Protein AF-A0A941WGQ6-F1 (afdb_monomer)

pLDDT: mean 79.79, std 14.26, range [34.03, 95.19]

Mean predicted aligned error: 7.53 Å

Sequence (146 aa):
MDLTNVPSGTPASVVQTLENHLSVADSILARDKRLLPMLMTQGSRKKDNNLFQLRPQRGNDDEHKLLKAATSVLRDIDYEIALLSYSTQIMQNGSAPSDALKTYIFDKNGQTFVFYTLYEIKGFLKKKVTFQKSMFAERFKTFDPQ

Radius of gyration: 15.27 Å; Cα contacts (8 Å, |Δi|>4): 246; chains: 1; bounding box: 44×33×42 Å

Structure (mmCIF, N/CA/C/O backbone):
data_AF-A0A941WGQ6-F1
#
_entry.id   AF-A0A941WGQ6-F1
#
loop_
_atom_site.group_PDB
_atom_site.id
_atom_site.type_symbol
_atom_site.label_atom_id
_atom_site.label_alt_id
_atom_site.label_comp_id
_atom_site.label_asym_id
_atom_site.label_entity_id
_atom_site.label_seq_id
_atom_site.pdbx_PDB_ins_code
_atom_site.Cartn_x
_atom_site.Cartn_y
_atom_site.Cartn_z
_atom_site.occupancy
_atom_site.B_iso_or_equiv
_atom_site.auth_seq_id
_atom_site.auth_comp_id
_atom_site.auth_asym_id
_atom_site.auth_atom_id
_atom_site.pdbx_PDB_model_num
ATOM 1 N N . MET A 1 1 ? 13.596 1.458 6.410 1.00 61.41 1 MET A N 1
ATOM 2 C CA . MET A 1 1 ? 14.078 2.115 5.174 1.00 61.41 1 MET A CA 1
ATOM 3 C C . MET A 1 1 ? 13.634 3.549 5.298 1.00 61.41 1 MET A C 1
ATOM 5 O O . MET A 1 1 ? 12.439 3.721 5.440 1.00 61.41 1 MET A O 1
ATOM 9 N N . ASP A 1 2 ? 14.532 4.530 5.236 1.00 63.62 2 ASP A N 1
ATOM 10 C CA . ASP A 1 2 ? 14.111 5.932 5.362 1.00 63.62 2 ASP A CA 1
ATOM 11 C C . ASP A 1 2 ? 13.427 6.391 4.069 1.00 63.62 2 ASP A C 1
ATOM 13 O O . ASP A 1 2 ? 14.061 6.456 3.006 1.00 63.62 2 ASP A O 1
ATOM 17 N N . LEU A 1 3 ? 12.122 6.652 4.157 1.00 66.50 3 LEU A N 1
ATOM 18 C CA . LEU A 1 3 ? 11.299 7.109 3.041 1.00 66.50 3 LEU A CA 1
ATOM 19 C C . LEU A 1 3 ? 11.521 8.603 2.784 1.00 66.50 3 LEU A C 1
ATOM 21 O O . LEU A 1 3 ? 11.532 9.420 3.701 1.00 66.50 3 LEU A O 1
ATOM 25 N N . THR A 1 4 ? 11.675 8.973 1.514 1.00 64.75 4 THR A N 1
ATOM 26 C CA . THR A 1 4 ? 11.841 10.370 1.081 1.00 64.75 4 THR A CA 1
ATOM 27 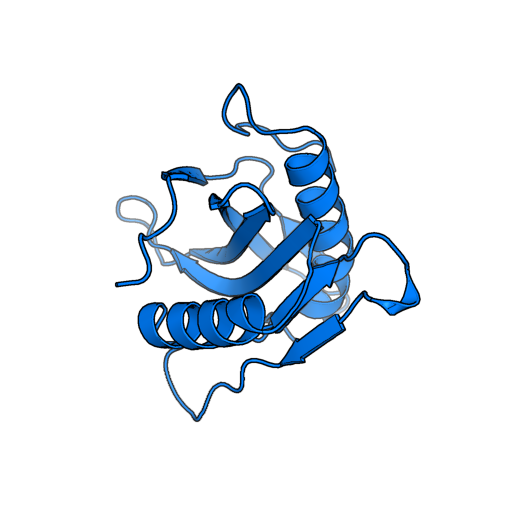C C . THR A 1 4 ? 10.596 10.822 0.317 1.00 64.75 4 THR A C 1
ATOM 29 O O . THR A 1 4 ? 9.979 10.013 -0.373 1.00 64.75 4 THR A O 1
ATOM 32 N N . ASN A 1 5 ? 10.226 12.104 0.409 1.00 66.94 5 ASN A N 1
ATOM 33 C CA . ASN A 1 5 ? 9.030 12.679 -0.237 1.00 66.94 5 ASN A CA 1
ATOM 34 C C . ASN A 1 5 ? 7.682 12.175 0.314 1.00 66.94 5 ASN A C 1
ATOM 36 O O . ASN A 1 5 ? 6.664 12.217 -0.374 1.00 66.94 5 ASN A O 1
ATOM 40 N N . VAL A 1 6 ? 7.647 11.746 1.579 1.00 73.06 6 VAL A N 1
ATOM 41 C CA . VAL A 1 6 ? 6.380 11.600 2.307 1.00 73.06 6 VAL A CA 1
ATOM 42 C C . VAL A 1 6 ? 5.767 12.999 2.500 1.00 73.06 6 VAL A C 1
ATOM 44 O O . VAL A 1 6 ? 6.480 13.893 2.964 1.00 73.06 6 VAL A O 1
ATOM 47 N N . PRO A 1 7 ? 4.478 13.226 2.182 1.00 70.31 7 PRO A N 1
ATOM 48 C CA . PRO A 1 7 ? 3.847 14.529 2.348 1.00 70.31 7 PRO A CA 1
ATOM 49 C C . PRO A 1 7 ? 3.943 15.023 3.788 1.00 70.31 7 PRO A C 1
ATOM 51 O O . PRO A 1 7 ? 3.735 14.257 4.738 1.00 70.31 7 PRO A O 1
ATOM 54 N N . SER A 1 8 ? 4.206 16.319 3.953 1.00 70.94 8 SER A N 1
ATOM 55 C CA . SER A 1 8 ? 4.207 16.954 5.267 1.00 70.94 8 SER A CA 1
ATOM 56 C C . SER A 1 8 ? 2.847 16.776 5.955 1.00 70.94 8 SER A C 1
ATOM 58 O O . SER A 1 8 ? 1.785 16.833 5.332 1.00 70.94 8 SER A O 1
ATOM 60 N N . GLY A 1 9 ? 2.874 16.498 7.261 1.00 77.25 9 GLY A N 1
ATOM 61 C CA . GLY A 1 9 ? 1.662 16.230 8.041 1.00 77.25 9 GLY A CA 1
ATOM 62 C C . GLY A 1 9 ? 1.075 14.823 7.873 1.00 77.25 9 GLY A C 1
ATOM 63 O O . GLY A 1 9 ? -0.023 14.574 8.371 1.00 77.25 9 GLY A O 1
ATOM 64 N N . THR A 1 10 ? 1.777 13.901 7.204 1.00 81.94 10 THR A N 1
ATOM 65 C CA . THR A 1 10 ? 1.454 12.467 7.274 1.00 81.94 10 THR A CA 1
ATOM 66 C C . THR A 1 10 ? 1.720 11.960 8.700 1.00 81.94 10 THR A C 1
ATOM 68 O O . THR A 1 10 ? 2.821 12.179 9.212 1.00 81.94 10 THR A O 1
ATOM 71 N N . PRO A 1 11 ? 0.758 11.295 9.367 1.00 86.56 11 PRO A N 1
ATOM 72 C CA . PRO A 1 11 ? 0.963 10.780 10.719 1.00 86.56 11 PRO A CA 1
ATOM 73 C C . PRO A 1 11 ? 2.126 9.783 10.794 1.00 86.56 11 PRO A C 1
ATOM 75 O O . PRO A 1 11 ? 2.274 8.929 9.921 1.00 86.56 11 PRO A O 1
ATOM 78 N N . ALA A 1 12 ? 2.912 9.827 11.874 1.00 87.00 12 ALA A N 1
ATOM 79 C CA . ALA A 1 12 ? 4.040 8.909 12.071 1.00 87.00 12 ALA A CA 1
ATOM 80 C C . ALA A 1 12 ? 3.617 7.427 12.040 1.00 87.00 12 ALA A C 1
ATOM 82 O O . ALA A 1 12 ? 4.351 6.585 11.532 1.00 87.00 12 ALA A O 1
ATOM 83 N N . SER A 1 13 ? 2.406 7.110 12.512 1.00 86.88 13 SER A N 1
ATOM 84 C CA . SER A 1 13 ? 1.831 5.760 12.446 1.00 86.88 13 SER A CA 1
ATOM 85 C C . SER A 1 13 ? 1.621 5.264 11.012 1.00 86.88 13 SER A C 1
ATOM 87 O O . SER A 1 13 ? 1.854 4.088 10.732 1.00 86.88 13 SER A O 1
ATOM 89 N N . VAL A 1 14 ? 1.233 6.148 10.088 1.00 88.44 14 VAL A N 1
ATOM 90 C CA . VAL A 1 14 ? 1.071 5.832 8.660 1.00 88.44 14 VAL A CA 1
ATOM 91 C C . VAL A 1 14 ? 2.433 5.545 8.035 1.00 88.44 14 VAL A C 1
ATOM 93 O O . VAL A 1 14 ? 2.592 4.530 7.359 1.00 88.44 14 VAL A O 1
ATOM 96 N N . VAL A 1 15 ? 3.431 6.388 8.320 1.00 88.00 15 VAL A N 1
ATOM 97 C CA . VAL A 1 15 ? 4.808 6.200 7.831 1.00 88.00 15 VAL A CA 1
ATOM 98 C C . VAL A 1 15 ? 5.390 4.884 8.342 1.00 88.00 15 VAL A C 1
ATOM 100 O O . VAL A 1 15 ? 5.856 4.070 7.551 1.00 88.00 15 VAL A O 1
ATOM 103 N N . GLN A 1 16 ? 5.273 4.618 9.644 1.00 88.69 16 GLN A N 1
ATOM 104 C CA . GLN A 1 16 ? 5.763 3.381 10.250 1.00 88.69 16 GLN A CA 1
ATOM 105 C C . GLN A 1 16 ? 5.082 2.136 9.667 1.00 88.69 16 GLN A C 1
ATOM 107 O O . GLN A 1 16 ? 5.732 1.114 9.442 1.00 88.69 16 GLN A O 1
ATOM 112 N N . THR A 1 17 ? 3.773 2.211 9.414 1.00 90.19 17 THR A N 1
ATOM 113 C CA . THR A 1 17 ? 3.013 1.111 8.806 1.00 90.19 17 THR A CA 1
ATOM 114 C C . THR A 1 17 ? 3.497 0.830 7.388 1.00 90.19 17 THR A C 1
ATOM 116 O O . THR A 1 17 ? 3.694 -0.330 7.026 1.00 90.19 17 THR A O 1
ATOM 119 N N . LEU A 1 18 ? 3.755 1.879 6.607 1.00 89.56 18 LEU A N 1
ATOM 120 C CA . LEU A 1 18 ? 4.290 1.762 5.257 1.00 89.56 18 LEU A CA 1
ATOM 121 C C . LEU A 1 18 ? 5.704 1.170 5.240 1.00 89.56 18 LEU A C 1
ATOM 123 O O . LEU A 1 18 ? 5.971 0.255 4.467 1.00 89.56 18 LEU A O 1
ATOM 127 N N . GLU A 1 19 ? 6.601 1.628 6.112 1.00 89.00 19 GLU A N 1
ATOM 128 C CA . GLU A 1 19 ? 7.961 1.082 6.210 1.00 89.00 19 GLU A CA 1
ATOM 129 C C . GLU A 1 19 ? 7.967 -0.403 6.588 1.00 89.00 19 GLU A C 1
ATOM 131 O O . GLU A 1 19 ? 8.687 -1.202 5.981 1.00 89.00 19 GLU A O 1
ATOM 136 N N . ASN A 1 20 ? 7.132 -0.782 7.560 1.00 89.50 20 ASN A N 1
ATOM 137 C CA . ASN A 1 20 ? 6.967 -2.175 7.966 1.00 89.50 20 ASN A CA 1
ATOM 138 C C . ASN A 1 20 ? 6.430 -3.023 6.811 1.00 89.50 20 ASN A C 1
ATOM 140 O O . ASN A 1 20 ? 6.944 -4.112 6.552 1.00 89.50 20 ASN A O 1
ATOM 144 N N . HIS A 1 21 ? 5.432 -2.509 6.088 1.00 91.06 21 HIS A N 1
ATOM 145 C CA . HIS A 1 21 ? 4.873 -3.170 4.914 1.00 91.06 21 HIS A CA 1
ATOM 146 C C . HIS A 1 21 ? 5.924 -3.395 3.826 1.00 91.06 21 HIS A C 1
ATOM 148 O O . HIS A 1 21 ? 6.074 -4.518 3.354 1.00 91.06 21 HIS A O 1
ATOM 154 N N . LEU A 1 22 ? 6.705 -2.373 3.469 1.00 90.12 22 LEU A N 1
ATOM 155 C CA . LEU A 1 22 ? 7.738 -2.488 2.435 1.00 90.12 22 LEU A CA 1
ATOM 156 C C . LEU A 1 22 ? 8.826 -3.506 2.804 1.00 90.12 22 LEU A C 1
ATOM 158 O O . LEU A 1 22 ? 9.269 -4.264 1.943 1.00 90.12 22 LEU A O 1
ATOM 162 N N . SER A 1 23 ? 9.204 -3.580 4.084 1.00 87.31 23 SER A N 1
ATOM 163 C CA . SER A 1 23 ? 10.138 -4.596 4.591 1.00 87.31 23 SER A CA 1
ATOM 164 C C . SER A 1 23 ? 9.610 -6.024 4.387 1.00 87.31 23 SER A C 1
ATOM 166 O O . SER A 1 23 ? 10.345 -6.916 3.966 1.00 87.31 23 SER A O 1
ATOM 168 N N . VAL A 1 24 ? 8.314 -6.247 4.624 1.00 87.19 24 VAL A N 1
ATOM 169 C CA . VAL A 1 24 ? 7.679 -7.558 4.411 1.00 87.19 24 VAL A CA 1
ATOM 170 C C . VAL A 1 24 ? 7.489 -7.846 2.919 1.00 87.19 24 VAL A C 1
ATOM 172 O O . VAL A 1 24 ? 7.770 -8.958 2.460 1.00 87.19 24 VAL A O 1
ATOM 175 N N . ALA A 1 25 ? 7.049 -6.849 2.150 1.00 89.12 25 ALA A N 1
ATOM 176 C CA . ALA A 1 25 ? 6.785 -6.964 0.722 1.00 89.12 25 ALA A CA 1
ATOM 177 C C . ALA A 1 25 ? 8.045 -7.306 -0.085 1.00 89.12 25 ALA A C 1
ATOM 179 O O . ALA A 1 25 ? 7.933 -8.027 -1.074 1.00 89.12 25 ALA A O 1
ATOM 180 N N . ASP A 1 26 ? 9.231 -6.871 0.358 1.00 86.94 26 ASP A N 1
ATOM 181 C CA . ASP A 1 26 ? 10.529 -7.244 -0.225 1.00 86.94 26 ASP A CA 1
ATOM 182 C C . ASP A 1 26 ? 10.652 -8.764 -0.422 1.00 86.94 26 ASP A C 1
ATOM 184 O O . ASP A 1 26 ? 10.891 -9.252 -1.529 1.00 86.94 26 ASP A O 1
ATOM 188 N N . SER A 1 27 ? 10.371 -9.528 0.638 1.00 84.94 27 SER A N 1
ATOM 189 C CA . SER A 1 27 ? 10.476 -10.990 0.622 1.00 84.94 27 SER A CA 1
ATOM 190 C C . SER A 1 27 ? 9.470 -11.655 -0.327 1.00 84.94 27 SER A C 1
ATOM 192 O O . SER A 1 27 ? 9.805 -12.626 -1.014 1.00 84.94 27 SER A O 1
ATOM 194 N N . ILE A 1 28 ? 8.249 -11.112 -0.409 1.00 86.69 28 ILE A N 1
ATOM 195 C CA . ILE A 1 28 ? 7.186 -11.615 -1.287 1.00 86.69 28 ILE A CA 1
ATOM 196 C C . ILE A 1 28 ? 7.544 -11.321 -2.742 1.00 86.69 28 ILE A C 1
ATOM 198 O O . ILE A 1 28 ? 7.510 -12.219 -3.579 1.00 86.69 28 ILE A O 1
ATOM 202 N N . LEU A 1 29 ? 7.954 -10.090 -3.046 1.00 88.19 29 LEU A N 1
ATOM 203 C CA . LEU A 1 29 ? 8.349 -9.680 -4.391 1.00 88.19 29 LEU A CA 1
ATOM 204 C C . LEU A 1 29 ? 9.576 -10.454 -4.884 1.00 88.19 29 LEU A C 1
ATOM 206 O O . LEU A 1 29 ? 9.602 -10.879 -6.039 1.00 88.19 29 LEU A O 1
ATOM 210 N N . ALA A 1 30 ? 10.560 -10.722 -4.024 1.00 85.69 30 ALA A N 1
ATOM 211 C CA . ALA A 1 30 ? 11.732 -11.512 -4.395 1.00 85.69 30 ALA A CA 1
ATOM 212 C C . ALA A 1 30 ? 11.360 -12.943 -4.833 1.00 85.69 30 ALA A C 1
ATOM 214 O O . ALA A 1 30 ? 11.944 -13.479 -5.783 1.00 85.69 30 ALA A O 1
ATOM 215 N N . ARG A 1 31 ? 10.370 -13.553 -4.169 1.00 85.69 31 ARG A N 1
ATOM 216 C CA . ARG A 1 31 ? 9.913 -14.923 -4.440 1.00 85.69 31 ARG A CA 1
ATOM 217 C C . ARG A 1 31 ? 8.899 -14.983 -5.584 1.00 85.69 31 ARG A C 1
ATOM 219 O O . ARG A 1 31 ? 9.138 -15.657 -6.588 1.00 85.69 31 ARG A O 1
ATOM 226 N N . ASP A 1 32 ? 7.807 -14.242 -5.446 1.00 84.75 32 ASP A N 1
ATOM 227 C CA . ASP A 1 32 ? 6.583 -14.372 -6.242 1.00 84.75 32 ASP A CA 1
ATOM 228 C C . ASP A 1 32 ? 6.511 -13.350 -7.390 1.00 84.75 32 ASP A C 1
ATOM 230 O O . ASP A 1 32 ? 5.619 -13.422 -8.235 1.00 84.75 32 ASP A O 1
ATOM 234 N N . LYS A 1 33 ? 7.470 -12.412 -7.456 1.00 85.19 33 LYS A N 1
ATOM 235 C CA . LYS A 1 33 ? 7.590 -11.319 -8.445 1.00 85.19 33 LYS A CA 1
ATOM 236 C C . LYS A 1 33 ? 6.453 -10.293 -8.446 1.00 85.19 33 LYS A C 1
ATOM 238 O O . LYS A 1 33 ? 6.541 -9.301 -9.161 1.00 85.19 33 LYS A O 1
ATOM 243 N N . ARG A 1 34 ? 5.399 -10.519 -7.663 1.00 87.06 34 ARG A N 1
ATOM 244 C CA . ARG A 1 34 ? 4.258 -9.619 -7.503 1.00 87.06 34 ARG A CA 1
ATOM 245 C C . ARG A 1 34 ? 3.637 -9.772 -6.123 1.00 87.06 34 ARG A C 1
ATOM 247 O O . ARG A 1 34 ? 3.657 -10.861 -5.553 1.00 87.06 34 ARG A O 1
ATOM 254 N N . LEU A 1 35 ? 3.026 -8.702 -5.636 1.00 88.69 35 LEU A N 1
ATOM 255 C CA . LEU A 1 35 ? 2.154 -8.714 -4.475 1.00 88.69 35 LEU A CA 1
ATOM 256 C C . LEU A 1 35 ? 0.703 -8.804 -4.954 1.00 88.69 35 LEU A C 1
ATOM 258 O O . LEU A 1 35 ? 0.229 -7.929 -5.679 1.00 88.69 35 LEU A 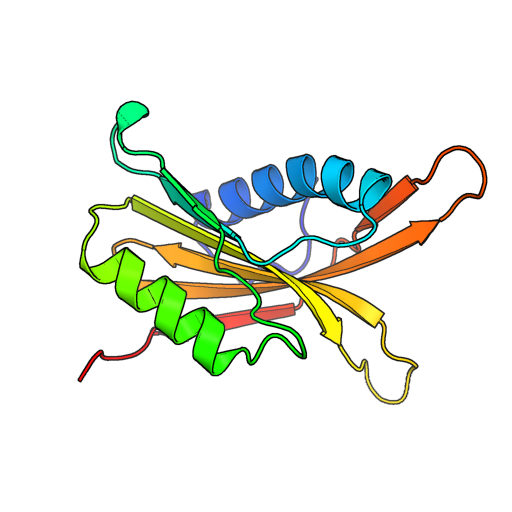O 1
ATOM 262 N N . LEU A 1 36 ? 0.009 -9.875 -4.569 1.00 89.06 36 LEU A N 1
ATOM 263 C CA . LEU A 1 36 ? -1.429 -9.994 -4.809 1.00 89.06 36 LEU A CA 1
ATOM 264 C C . LEU A 1 36 ? -2.201 -9.009 -3.920 1.00 89.06 36 LEU A C 1
ATOM 266 O O . LEU A 1 36 ? -1.729 -8.724 -2.819 1.00 89.06 36 LEU A O 1
ATOM 270 N N . PRO A 1 37 ? -3.396 -8.553 -4.334 1.00 90.25 37 PRO A N 1
ATOM 271 C CA . PRO A 1 37 ? -4.222 -7.689 -3.502 1.00 90.25 37 PRO A CA 1
ATOM 272 C C . PRO A 1 37 ? -4.552 -8.319 -2.148 1.00 90.25 37 PRO A C 1
ATOM 274 O O . PRO A 1 37 ? -5.220 -9.354 -2.048 1.00 90.25 37 PRO A O 1
ATOM 277 N N . MET A 1 38 ? -4.081 -7.668 -1.089 1.00 89.50 38 MET A N 1
ATOM 278 C CA . MET A 1 38 ? -4.373 -8.036 0.291 1.00 89.50 38 MET A CA 1
ATOM 279 C C . MET A 1 38 ? -4.757 -6.800 1.091 1.00 89.50 38 MET A C 1
ATOM 281 O O . MET A 1 38 ? -4.134 -5.748 0.944 1.00 89.50 38 MET A O 1
ATOM 285 N N . LEU A 1 39 ? -5.751 -6.959 1.962 1.00 93.12 39 LEU A N 1
ATOM 286 C CA . LEU A 1 39 ? -6.133 -5.984 2.973 1.00 93.12 39 LEU A CA 1
ATOM 287 C C . LEU A 1 39 ? -5.710 -6.506 4.345 1.00 93.12 39 LEU A C 1
ATOM 289 O O . LEU A 1 39 ? -6.189 -7.541 4.797 1.00 93.12 39 LEU A O 1
ATOM 293 N N . MET A 1 40 ? -4.832 -5.779 5.016 1.00 94.12 40 MET A N 1
ATOM 294 C CA . MET A 1 40 ? -4.493 -5.986 6.417 1.00 94.12 40 MET A CA 1
ATOM 295 C C . MET A 1 40 ? -5.264 -4.983 7.275 1.00 94.12 40 MET A C 1
ATOM 297 O O . MET A 1 40 ? -5.365 -3.816 6.904 1.00 94.12 40 MET A O 1
ATOM 301 N N . THR A 1 41 ? -5.744 -5.398 8.443 1.00 93.38 41 THR A N 1
ATOM 302 C CA . THR A 1 41 ? -6.249 -4.484 9.476 1.00 93.38 41 THR A CA 1
ATOM 303 C C . THR A 1 41 ? -5.461 -4.658 10.768 1.00 93.38 41 THR A C 1
ATOM 305 O O . THR A 1 41 ? -4.986 -5.753 11.082 1.00 93.38 41 THR A O 1
ATOM 308 N N . GLN A 1 42 ? -5.294 -3.566 11.509 1.00 90.88 42 GLN A N 1
ATOM 309 C CA . GLN A 1 42 ? -4.726 -3.558 12.851 1.00 90.88 42 GLN A CA 1
ATOM 310 C C . GLN A 1 42 ? -5.734 -2.920 13.801 1.00 90.88 42 GLN A C 1
ATOM 312 O O . GLN A 1 42 ? -6.082 -1.748 13.647 1.00 90.88 42 GLN A O 1
ATOM 317 N N . GLY A 1 43 ? -6.214 -3.703 14.763 1.00 84.88 43 GLY A N 1
ATOM 318 C CA . GLY A 1 43 ? -7.101 -3.221 15.817 1.00 84.88 43 GLY A CA 1
ATOM 319 C C . GLY A 1 43 ? -6.331 -2.797 17.068 1.00 84.88 43 GLY A C 1
ATOM 320 O O . GLY A 1 43 ? -5.105 -2.898 17.142 1.00 84.88 43 GLY A O 1
ATOM 321 N N . SER A 1 44 ? -7.062 -2.353 18.091 1.00 81.69 44 SER A N 1
ATOM 322 C CA . SER A 1 44 ? -6.474 -1.934 19.373 1.00 81.69 44 SER A CA 1
ATOM 323 C C . SER A 1 44 ? -5.776 -3.077 20.128 1.00 81.69 44 SER A C 1
ATOM 325 O O . SER A 1 44 ? -4.889 -2.832 20.949 1.00 81.69 44 SER A O 1
ATOM 327 N N . ARG A 1 45 ? -6.138 -4.338 19.853 1.00 81.44 45 ARG A N 1
ATOM 328 C CA . ARG A 1 45 ? -5.479 -5.529 20.404 1.00 81.44 45 ARG A CA 1
ATOM 329 C C . ARG A 1 45 ? -4.944 -6.397 19.274 1.00 81.44 45 ARG A C 1
ATOM 331 O O . ARG A 1 45 ? -5.567 -6.550 18.234 1.00 81.44 45 ARG A O 1
ATOM 338 N N . LYS A 1 46 ? -3.831 -7.092 19.530 1.00 78.12 46 LYS A N 1
ATOM 339 C CA . LYS A 1 46 ? -3.188 -7.985 18.545 1.00 78.12 46 LYS A CA 1
ATOM 340 C C . LYS A 1 46 ? -4.130 -9.049 17.959 1.00 78.12 46 LYS A C 1
ATOM 342 O O . LYS A 1 46 ? -3.966 -9.429 16.807 1.00 78.12 46 LYS A O 1
ATOM 347 N N . LYS A 1 47 ? -5.092 -9.539 18.749 1.00 80.44 47 LYS A N 1
ATOM 348 C CA . LYS A 1 47 ? -6.092 -10.529 18.310 1.00 80.44 47 LYS A CA 1
ATOM 349 C C . LYS A 1 47 ? -7.097 -9.982 17.286 1.00 80.44 47 LYS A C 1
ATOM 351 O O . LYS A 1 47 ? -7.768 -10.774 16.641 1.00 80.44 47 LYS A O 1
ATOM 356 N N . ASP A 1 48 ? -7.181 -8.662 17.153 1.00 81.69 48 ASP A N 1
ATOM 357 C CA . ASP A 1 48 ? -8.092 -7.967 16.244 1.00 81.69 48 ASP A CA 1
ATOM 358 C C . ASP A 1 48 ? -7.397 -7.647 14.901 1.00 81.69 48 ASP A C 1
ATOM 360 O O . ASP A 1 48 ? -7.990 -7.053 14.003 1.00 81.69 48 ASP A O 1
ATOM 364 N N . ASN A 1 49 ? -6.129 -8.052 14.741 1.00 87.38 49 ASN A N 1
ATOM 365 C CA . ASN A 1 49 ? -5.409 -7.931 13.480 1.00 87.38 49 ASN A CA 1
ATOM 366 C C . ASN A 1 49 ? -5.886 -9.005 12.505 1.00 87.38 49 ASN A C 1
ATOM 368 O O . ASN A 1 49 ? -5.832 -10.195 12.816 1.00 87.38 49 ASN A O 1
ATOM 372 N N . ASN A 1 50 ? -6.275 -8.592 11.303 1.00 90.06 50 ASN A N 1
ATOM 373 C CA . ASN A 1 50 ? -6.768 -9.502 10.278 1.00 90.06 50 ASN A CA 1
ATOM 374 C C . ASN A 1 50 ? -6.002 -9.332 8.965 1.00 90.06 50 ASN A C 1
ATOM 376 O O . ASN A 1 50 ? -5.435 -8.275 8.681 1.00 90.06 50 ASN A O 1
ATOM 380 N N . LEU A 1 51 ? -6.004 -10.389 8.153 1.00 89.38 51 LEU A N 1
ATOM 381 C CA . LEU A 1 51 ? -5.487 -10.375 6.790 1.00 89.38 51 LEU A CA 1
ATOM 382 C C . LEU A 1 51 ? -6.532 -10.982 5.854 1.00 89.38 51 LEU A C 1
ATOM 384 O O . LEU A 1 51 ? -6.868 -12.160 5.958 1.00 89.38 51 LEU A O 1
ATOM 388 N N . PHE A 1 52 ? -7.020 -10.174 4.924 1.00 88.81 52 PHE A N 1
ATOM 389 C CA . PHE A 1 52 ? -8.012 -10.544 3.930 1.00 88.81 52 PHE A CA 1
ATOM 390 C C . PHE A 1 52 ? -7.356 -10.602 2.560 1.00 88.81 52 PHE A C 1
ATOM 392 O O . PHE A 1 52 ? -6.814 -9.613 2.063 1.00 88.81 52 PHE A O 1
ATOM 399 N N . GL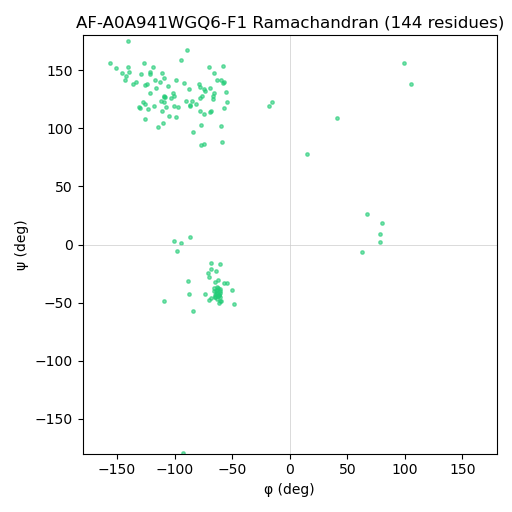N A 1 53 ? -7.439 -11.758 1.913 1.00 85.12 53 GLN A N 1
ATOM 400 C CA . GLN A 1 53 ? -7.098 -11.853 0.503 1.00 85.12 53 GLN A CA 1
ATOM 401 C C . GLN A 1 53 ? -8.261 -11.294 -0.319 1.00 85.12 53 GLN A C 1
ATOM 403 O O . GLN A 1 53 ? -9.349 -11.874 -0.346 1.00 85.12 53 GLN A O 1
ATOM 408 N N . LEU A 1 54 ? -8.029 -10.186 -1.020 1.00 83.81 54 LEU A N 1
ATOM 409 C CA . LEU A 1 54 ? -9.008 -9.636 -1.948 1.00 83.81 54 LEU A CA 1
ATOM 410 C C . LEU A 1 54 ? -8.826 -10.390 -3.264 1.00 83.81 54 LEU A C 1
ATOM 412 O O . LEU A 1 54 ? -7.885 -10.142 -4.009 1.00 83.81 54 LEU A O 1
ATOM 416 N N . ARG A 1 55 ? -9.645 -11.425 -3.490 1.00 69.56 55 ARG A N 1
ATOM 417 C CA . ARG A 1 55 ? -9.477 -12.335 -4.635 1.00 69.56 55 ARG A CA 1
ATOM 418 C C . ARG A 1 55 ? -9.429 -11.553 -5.960 1.00 69.56 55 ARG A C 1
ATOM 420 O O . ARG A 1 55 ? -10.443 -10.952 -6.313 1.00 69.56 55 ARG A O 1
ATOM 427 N N . PRO A 1 56 ? -8.362 -11.684 -6.767 1.00 54.97 56 PRO A N 1
ATOM 428 C CA . PRO A 1 56 ? -8.435 -11.331 -8.174 1.00 54.97 56 PRO A CA 1
ATOM 429 C C . PRO A 1 56 ? -9.165 -12.459 -8.914 1.00 54.97 56 PRO A C 1
ATOM 431 O O . PRO A 1 56 ? -8.612 -13.537 -9.159 1.00 54.97 56 PRO A O 1
ATOM 434 N N . GLN A 1 57 ? -10.437 -12.254 -9.260 1.00 43.62 57 GLN A N 1
ATOM 435 C CA . GLN A 1 57 ? -11.111 -13.123 -10.225 1.00 43.62 57 GLN A CA 1
ATOM 436 C C . GLN A 1 57 ? -10.583 -12.778 -11.620 1.00 43.62 57 GLN A C 1
ATOM 438 O O . GLN A 1 57 ? -11.174 -11.951 -12.290 1.00 43.62 57 GLN A O 1
ATOM 443 N N . ARG A 1 58 ? -9.463 -13.393 -12.027 1.00 38.97 58 ARG A N 1
ATOM 444 C CA . ARG A 1 58 ? -8.915 -13.402 -13.402 1.00 38.97 58 ARG A CA 1
ATOM 445 C C . ARG A 1 58 ? -8.989 -12.063 -14.170 1.00 38.97 58 ARG A C 1
ATOM 447 O O . ARG A 1 58 ? -10.011 -11.722 -14.749 1.00 38.97 58 ARG A O 1
ATOM 454 N N . GLY A 1 59 ? -7.833 -11.432 -14.360 1.00 44.91 59 GLY A N 1
ATOM 455 C CA . GLY A 1 59 ? -7.696 -10.254 -15.226 1.00 44.91 59 GLY A CA 1
ATOM 456 C C . GLY A 1 59 ? -7.689 -8.962 -14.422 1.00 44.91 59 GLY A C 1
ATOM 457 O O . GLY A 1 59 ? -8.136 -8.973 -13.282 1.00 44.91 59 GLY A O 1
ATOM 458 N N . ASN A 1 60 ? -7.086 -7.922 -15.016 1.00 51.47 60 ASN A N 1
ATOM 459 C CA . ASN A 1 60 ? -6.754 -6.622 -14.425 1.00 51.47 60 ASN A CA 1
ATOM 460 C C . ASN A 1 60 ? -7.517 -6.309 -13.141 1.00 51.47 60 ASN A C 1
ATOM 462 O O . ASN A 1 60 ? -8.744 -6.208 -13.153 1.00 51.47 60 ASN A O 1
ATOM 466 N N . ASP A 1 61 ? -6.748 -6.131 -12.072 1.00 61.88 61 ASP A N 1
ATOM 467 C CA . ASP A 1 61 ? -7.211 -5.642 -10.788 1.00 61.88 61 ASP A CA 1
ATOM 468 C C . ASP A 1 61 ? -7.842 -4.261 -10.990 1.00 61.88 61 ASP A C 1
ATOM 470 O O . ASP A 1 61 ? -7.180 -3.226 -10.965 1.00 61.88 61 ASP A O 1
ATOM 474 N N . ASP A 1 62 ? -9.137 -4.273 -11.290 1.00 77.75 62 ASP A N 1
ATOM 475 C CA . ASP A 1 62 ? -9.983 -3.099 -11.401 1.00 77.75 62 ASP A CA 1
ATOM 476 C C . ASP A 1 62 ? -9.936 -2.401 -10.043 1.00 77.75 62 ASP A C 1
ATOM 478 O O . ASP A 1 62 ? -10.535 -2.858 -9.063 1.00 77.75 62 ASP A O 1
ATOM 482 N N . GLU A 1 63 ? -9.147 -1.328 -9.981 1.00 82.25 63 GLU A N 1
ATOM 483 C CA . GLU A 1 63 ? -8.870 -0.572 -8.764 1.00 82.25 63 GLU A CA 1
ATOM 484 C C . GLU A 1 63 ? -10.161 -0.200 -8.036 1.00 82.25 63 GLU A C 1
ATOM 486 O O . GLU A 1 63 ? -10.236 -0.299 -6.810 1.00 82.25 63 GLU A O 1
ATOM 491 N N . HIS A 1 64 ? -11.203 0.164 -8.786 1.00 82.69 64 HIS A N 1
ATOM 492 C CA . HIS A 1 64 ? -12.492 0.516 -8.216 1.00 82.69 64 HIS A CA 1
ATOM 493 C C . HIS A 1 64 ? -13.146 -0.684 -7.520 1.00 82.69 64 HIS A C 1
ATOM 495 O O . HIS A 1 64 ? -13.647 -0.556 -6.401 1.00 82.69 64 HIS A O 1
ATOM 501 N N . LYS A 1 65 ? -13.101 -1.876 -8.129 1.00 84.88 65 LYS A N 1
ATOM 502 C CA . LYS A 1 65 ? -13.611 -3.107 -7.502 1.00 84.88 65 LYS A CA 1
ATOM 503 C C . LYS A 1 65 ? -12.796 -3.511 -6.278 1.00 84.88 65 LYS A C 1
ATOM 505 O O . LYS A 1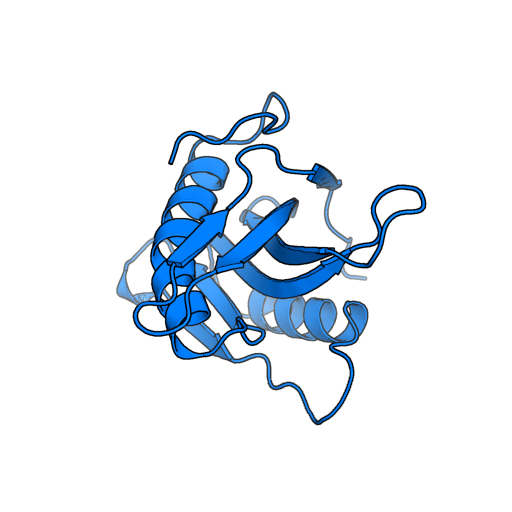 65 ? -13.391 -3.919 -5.281 1.00 84.88 65 LYS A O 1
ATOM 510 N N . LEU A 1 66 ? -11.469 -3.378 -6.327 1.00 88.19 66 LEU A N 1
ATOM 511 C CA . LEU A 1 66 ? -10.605 -3.658 -5.177 1.00 88.19 66 LEU A CA 1
ATOM 512 C C . LEU A 1 66 ? -10.899 -2.720 -4.008 1.00 88.19 66 LEU A C 1
ATOM 514 O O . LEU A 1 66 ? -11.076 -3.187 -2.884 1.00 88.19 66 LEU A O 1
ATOM 518 N N . LEU A 1 67 ? -11.007 -1.417 -4.266 1.00 88.00 67 LEU A N 1
ATOM 519 C CA . LEU A 1 67 ? -11.351 -0.436 -3.240 1.00 88.00 67 LEU A CA 1
ATOM 520 C C . LEU A 1 67 ? -12.755 -0.656 -2.687 1.00 88.00 67 LEU A C 1
ATOM 522 O O . LEU A 1 67 ? -12.950 -0.577 -1.475 1.00 88.00 67 LEU A O 1
ATOM 526 N N . LYS A 1 68 ? -13.730 -0.997 -3.534 1.00 86.69 68 LYS A N 1
ATOM 527 C CA . LYS A 1 68 ? -15.080 -1.346 -3.081 1.00 86.69 68 L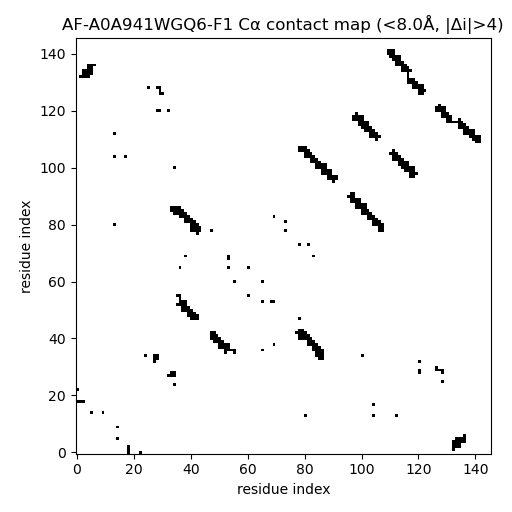YS A CA 1
ATOM 528 C C . LYS A 1 68 ? -15.076 -2.582 -2.177 1.00 86.69 68 LYS A C 1
ATOM 530 O O . LYS A 1 68 ? -15.729 -2.577 -1.140 1.00 86.69 68 LYS A O 1
ATOM 535 N N . ALA A 1 69 ? -14.321 -3.621 -2.533 1.00 88.56 69 ALA A N 1
ATOM 536 C CA . ALA A 1 69 ? -14.192 -4.819 -1.707 1.00 88.56 69 ALA A CA 1
ATOM 537 C C . ALA A 1 69 ? -13.501 -4.513 -0.370 1.00 88.56 69 ALA A C 1
ATOM 539 O O . ALA A 1 69 ? -13.990 -4.921 0.680 1.00 88.56 69 ALA A O 1
ATOM 540 N N . ALA A 1 70 ? -12.404 -3.752 -0.401 1.00 91.25 70 ALA A N 1
ATOM 541 C CA . ALA A 1 70 ? -11.681 -3.360 0.802 1.00 91.25 70 ALA A CA 1
ATOM 542 C C . ALA A 1 70 ? -12.558 -2.522 1.739 1.00 91.25 70 ALA A C 1
ATOM 544 O O . ALA A 1 70 ? -12.705 -2.855 2.909 1.00 91.25 70 ALA A O 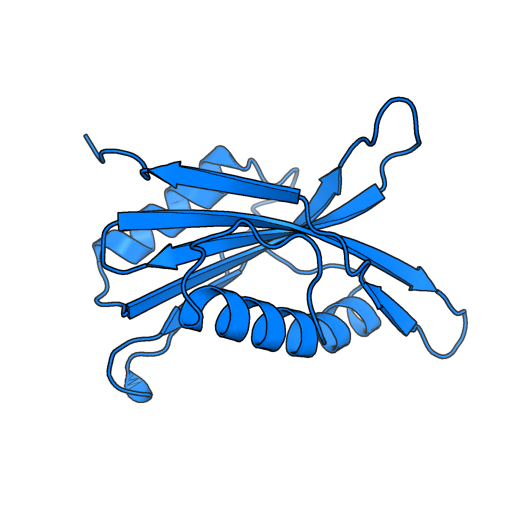1
ATOM 545 N N . THR A 1 71 ? -13.198 -1.476 1.218 1.00 88.75 71 THR A N 1
ATOM 546 C CA . THR A 1 71 ? -14.074 -0.610 2.020 1.00 88.75 71 THR A CA 1
ATOM 547 C C . THR A 1 71 ? -15.299 -1.348 2.547 1.00 88.75 71 THR A C 1
ATOM 549 O O . THR A 1 71 ? -15.724 -1.050 3.655 1.00 88.75 71 THR A O 1
ATOM 552 N N . SER A 1 72 ? -15.837 -2.336 1.822 1.00 88.88 72 SER A N 1
ATOM 553 C CA . SER A 1 72 ? -16.903 -3.199 2.345 1.00 88.88 72 SER A CA 1
ATOM 554 C C . SER A 1 72 ? -16.444 -3.971 3.581 1.00 88.88 72 SER A C 1
ATOM 556 O O . SER A 1 72 ? -17.163 -3.982 4.568 1.00 88.88 72 SER A O 1
ATOM 558 N N . VAL A 1 73 ? -15.244 -4.562 3.559 1.00 89.50 73 VAL A N 1
ATOM 559 C CA . VAL A 1 73 ? -14.681 -5.266 4.726 1.00 89.50 73 VAL A CA 1
ATOM 560 C C . VAL A 1 73 ? -14.455 -4.305 5.895 1.00 89.50 73 VAL A C 1
ATOM 562 O O . VAL A 1 73 ? -14.757 -4.636 7.035 1.00 89.50 73 VAL A O 1
ATOM 565 N N . LEU A 1 74 ? -13.949 -3.100 5.618 1.00 90.69 74 LEU A N 1
ATOM 566 C CA . LEU A 1 74 ? -13.655 -2.101 6.650 1.00 90.69 74 LEU A CA 1
ATOM 567 C C . LEU A 1 74 ? -14.904 -1.516 7.326 1.00 90.69 74 LEU A C 1
ATOM 569 O O . LEU A 1 74 ? -14.783 -0.993 8.426 1.00 90.69 74 LEU A O 1
ATOM 573 N N . ARG A 1 75 ? -16.091 -1.591 6.707 1.00 87.44 75 ARG A N 1
ATOM 574 C CA . ARG A 1 75 ? -17.353 -1.154 7.340 1.00 87.44 75 ARG A CA 1
ATOM 575 C C . ARG A 1 75 ? -17.794 -2.075 8.477 1.00 87.44 75 ARG A C 1
ATOM 577 O O . ARG A 1 75 ? -18.464 -1.614 9.394 1.00 87.44 75 ARG A O 1
ATOM 584 N N . ASP A 1 76 ? -17.410 -3.346 8.413 1.00 85.44 76 ASP A N 1
ATOM 585 C CA . ASP A 1 76 ? -17.901 -4.390 9.316 1.00 85.44 76 ASP A CA 1
ATOM 586 C C . ASP A 1 76 ? -16.910 -4.715 10.451 1.00 85.44 76 ASP A C 1
ATOM 588 O O . ASP A 1 76 ? -17.136 -5.640 11.233 1.00 85.44 76 ASP A O 1
ATOM 592 N N . ILE A 1 77 ? -15.783 -3.996 10.534 1.00 85.88 77 ILE A N 1
ATOM 593 C CA . ILE A 1 77 ? -14.668 -4.311 11.436 1.00 85.88 77 ILE A CA 1
ATOM 594 C C . ILE A 1 77 ? -14.161 -3.042 12.120 1.00 85.88 77 ILE A C 1
ATOM 596 O O . ILE A 1 77 ? -13.978 -2.013 11.477 1.00 85.88 77 ILE A O 1
ATOM 600 N N . ASP A 1 78 ? -13.866 -3.140 13.416 1.00 85.62 78 ASP A N 1
ATOM 601 C CA . ASP A 1 78 ? -13.151 -2.096 14.152 1.00 85.62 78 ASP A CA 1
ATOM 602 C C . ASP A 1 78 ? -11.642 -2.161 13.855 1.00 85.62 78 ASP A C 1
ATOM 604 O O . ASP A 1 78 ? -11.011 -3.215 13.994 1.00 85.62 78 ASP A O 1
ATOM 608 N N . TYR A 1 79 ? -11.052 -1.047 13.423 1.00 90.56 79 TYR A N 1
ATOM 609 C CA . TYR A 1 79 ? -9.627 -0.948 13.111 1.00 90.56 79 TYR A CA 1
ATOM 610 C C . TYR A 1 79 ? -9.078 0.434 13.469 1.00 90.56 79 TYR A C 1
ATOM 612 O O . TYR A 1 79 ? -9.757 1.445 13.338 1.00 90.56 79 TYR A O 1
ATOM 620 N N . GLU A 1 80 ? -7.811 0.479 13.878 1.00 91.88 80 GLU A N 1
ATOM 621 C CA . GLU A 1 80 ? -7.053 1.721 14.071 1.00 91.88 80 GLU A CA 1
ATOM 622 C C . GLU A 1 80 ? -6.387 2.161 12.763 1.00 91.88 80 GLU A C 1
ATOM 624 O O . GLU A 1 80 ? -6.410 3.337 12.390 1.00 91.88 80 GLU A O 1
ATOM 629 N N . ILE A 1 81 ? -5.810 1.188 12.053 1.00 92.31 81 ILE A N 1
ATOM 630 C CA . ILE A 1 81 ? -5.196 1.366 10.742 1.00 92.31 81 ILE A CA 1
ATOM 631 C C . ILE A 1 81 ? -5.477 0.141 9.872 1.00 92.31 81 ILE A C 1
ATOM 633 O O . ILE A 1 81 ? -5.468 -0.998 10.345 1.00 92.31 81 ILE A O 1
ATOM 637 N N . ALA A 1 82 ? -5.731 0.367 8.591 1.00 94.75 82 ALA A N 1
ATOM 638 C CA . ALA A 1 82 ? -5.842 -0.691 7.601 1.00 94.75 82 ALA A CA 1
ATOM 639 C C . ALA A 1 82 ? -4.952 -0.388 6.400 1.00 94.75 82 ALA A C 1
ATOM 641 O O . ALA A 1 82 ? -4.751 0.770 6.044 1.00 94.75 82 ALA A O 1
ATOM 642 N N . LEU A 1 83 ? -4.412 -1.432 5.779 1.00 95.19 83 LEU A N 1
ATOM 643 C CA . LEU A 1 83 ? -3.492 -1.334 4.657 1.00 95.19 83 LEU A CA 1
ATOM 644 C C . LEU A 1 83 ? -3.946 -2.251 3.528 1.00 95.19 83 LEU A C 1
ATOM 646 O O . LEU 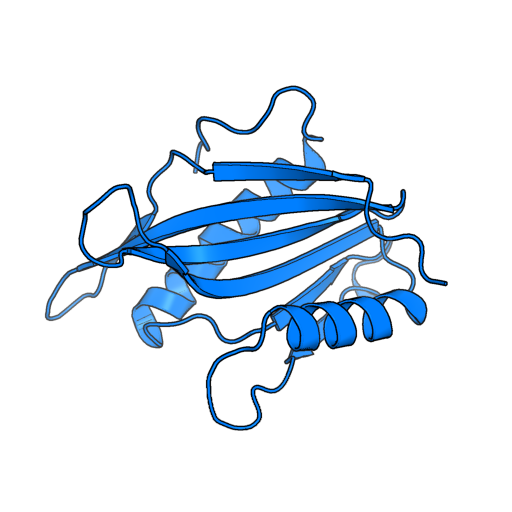A 1 83 ? -3.979 -3.468 3.688 1.00 95.19 83 LEU A O 1
ATOM 650 N N . LEU A 1 84 ? -4.254 -1.667 2.374 1.00 94.44 84 LEU A N 1
ATOM 651 C CA . LEU A 1 84 ? -4.432 -2.383 1.114 1.00 94.44 84 LEU A CA 1
ATOM 652 C C . LEU A 1 84 ? -3.186 -2.169 0.263 1.00 94.44 84 LEU A C 1
ATOM 654 O O . LEU A 1 84 ? -2.828 -1.026 -0.002 1.00 94.44 84 LEU A O 1
ATOM 658 N N . SER A 1 85 ? -2.546 -3.236 -0.210 1.00 92.31 85 SER A N 1
ATOM 659 C CA . SER A 1 85 ? -1.415 -3.105 -1.132 1.00 92.31 85 SER A CA 1
ATOM 660 C C . SER A 1 85 ? -1.407 -4.179 -2.208 1.00 92.31 85 SER A C 1
ATOM 662 O O . SER A 1 85 ? -1.817 -5.317 -1.966 1.00 92.31 85 SER A O 1
ATOM 664 N N . TYR A 1 86 ? -0.956 -3.800 -3.403 1.00 91.25 86 TYR A N 1
ATOM 665 C CA . TYR A 1 86 ? -0.821 -4.684 -4.557 1.00 91.25 86 TYR A CA 1
ATOM 666 C C . TYR A 1 86 ? 0.214 -4.159 -5.556 1.00 91.25 86 TYR A C 1
ATOM 668 O O . TYR A 1 86 ? 0.507 -2.961 -5.611 1.00 91.25 86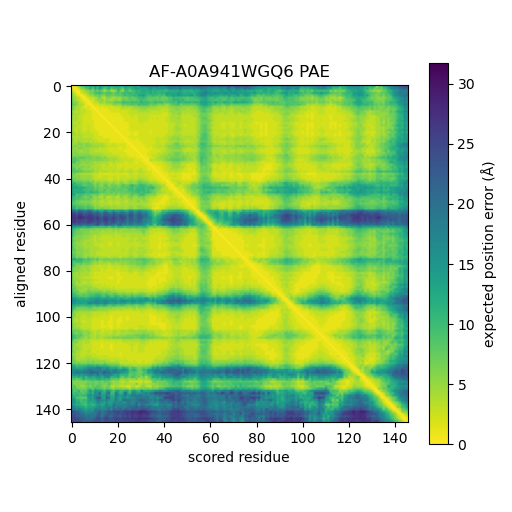 TYR A O 1
ATOM 676 N N . SER A 1 87 ? 0.764 -5.073 -6.357 1.00 90.44 87 SER A N 1
ATOM 677 C CA . SER A 1 87 ? 1.615 -4.730 -7.498 1.00 90.44 87 SER A CA 1
ATOM 678 C C . SER A 1 87 ? 0.785 -4.158 -8.645 1.00 90.44 87 SER A C 1
ATOM 680 O O . SER A 1 87 ? -0.209 -4.751 -9.054 1.00 90.44 87 SER A O 1
ATOM 682 N N . THR A 1 88 ? 1.237 -3.042 -9.203 1.00 88.81 88 THR A N 1
ATOM 683 C CA . THR A 1 88 ? 0.681 -2.394 -10.394 1.00 88.81 88 THR A CA 1
ATOM 684 C C . THR A 1 88 ? 1.812 -1.861 -11.277 1.00 88.81 88 THR A C 1
ATOM 686 O O . THR A 1 88 ? 2.981 -1.922 -10.896 1.00 88.81 88 THR A O 1
ATOM 689 N N . GLN A 1 89 ? 1.476 -1.326 -12.448 1.00 87.81 89 GLN A N 1
ATOM 690 C CA . GLN A 1 89 ? 2.410 -0.602 -13.307 1.00 87.81 89 GLN A CA 1
ATOM 691 C C . GLN A 1 89 ? 1.969 0.851 -13.436 1.00 87.81 89 GLN A C 1
ATOM 693 O O . GLN A 1 89 ? 0.789 1.125 -13.655 1.00 87.81 89 GLN A O 1
ATOM 698 N N . ILE A 1 90 ? 2.913 1.784 -13.312 1.00 82.38 90 ILE A N 1
ATOM 699 C CA . ILE A 1 90 ? 2.659 3.214 -13.500 1.00 82.38 90 ILE A CA 1
ATOM 700 C C . ILE A 1 90 ? 3.465 3.751 -14.680 1.00 82.38 90 ILE A C 1
ATOM 702 O O . ILE A 1 90 ? 4.620 3.381 -14.887 1.00 82.38 90 ILE A O 1
ATOM 706 N N . MET A 1 91 ? 2.851 4.644 -15.452 1.00 79.50 91 MET A N 1
ATOM 707 C CA . MET A 1 91 ? 3.521 5.352 -16.540 1.00 79.50 91 MET A CA 1
ATOM 708 C C . MET A 1 91 ? 4.191 6.608 -15.987 1.00 79.50 91 MET A C 1
ATOM 710 O O . MET A 1 91 ? 3.517 7.493 -15.465 1.00 79.50 91 MET A O 1
ATOM 714 N N . GLN A 1 92 ? 5.511 6.709 -16.124 1.00 69.62 92 GLN A N 1
ATOM 715 C CA . GLN A 1 92 ? 6.248 7.924 -15.780 1.00 69.62 92 GLN A CA 1
ATOM 716 C C . GLN A 1 92 ? 6.509 8.722 -17.060 1.00 69.62 92 GLN A C 1
ATOM 718 O O . GLN A 1 92 ? 7.274 8.260 -17.893 1.00 69.62 92 GLN A O 1
ATOM 723 N N . ASN A 1 93 ? 5.850 9.876 -17.238 1.00 65.94 93 ASN A N 1
ATOM 724 C CA . ASN A 1 93 ? 6.037 10.867 -18.319 1.00 65.94 93 ASN A CA 1
ATOM 725 C C . ASN A 1 93 ? 6.849 10.386 -19.546 1.00 65.94 93 ASN A C 1
ATOM 727 O O . ASN A 1 93 ? 8.027 10.707 -19.687 1.00 65.94 93 ASN A O 1
ATOM 731 N N . GLY A 1 94 ? 6.216 9.611 -20.435 1.00 62.91 94 GLY A N 1
ATOM 732 C CA . GLY A 1 94 ? 6.811 9.171 -21.708 1.00 62.91 94 GLY A CA 1
ATOM 733 C C . GLY A 1 94 ? 7.803 8.002 -21.627 1.00 62.91 94 GLY A C 1
ATOM 734 O O . GLY A 1 94 ? 8.352 7.607 -22.651 1.00 62.91 94 GLY A O 1
ATOM 735 N N . SER A 1 95 ? 8.024 7.434 -20.442 1.00 71.62 95 SER A N 1
ATOM 736 C CA . SER A 1 95 ? 8.855 6.245 -20.224 1.00 71.62 95 SER A CA 1
ATOM 737 C C . SER A 1 95 ? 8.040 4.956 -20.349 1.00 71.62 95 SER A C 1
ATOM 739 O O . SER A 1 95 ? 6.806 4.976 -20.348 1.00 71.62 95 SER A O 1
ATOM 741 N N . ALA A 1 96 ? 8.737 3.821 -20.437 1.00 80.31 96 ALA A N 1
ATOM 742 C CA . ALA A 1 96 ? 8.114 2.507 -20.314 1.00 80.31 96 ALA A CA 1
ATOM 743 C C . ALA A 1 96 ? 7.386 2.361 -18.956 1.00 80.31 96 ALA A C 1
ATOM 745 O O . ALA A 1 96 ? 7.779 3.026 -17.992 1.00 80.31 96 ALA A O 1
ATOM 746 N N . PRO A 1 97 ? 6.350 1.503 -18.860 1.00 83.88 97 PRO A N 1
ATOM 747 C CA . PRO A 1 97 ? 5.690 1.219 -17.590 1.00 83.88 97 PRO A CA 1
ATOM 748 C C . PRO A 1 97 ? 6.698 0.738 -16.540 1.00 83.88 97 PRO A C 1
ATOM 750 O O . PRO A 1 97 ? 7.485 -0.172 -16.807 1.00 83.88 97 PRO A O 1
ATOM 753 N N . SER A 1 98 ? 6.643 1.329 -15.349 1.00 86.50 98 SER A N 1
ATOM 754 C CA . SER A 1 98 ? 7.473 0.946 -14.206 1.00 86.50 98 SER A CA 1
ATOM 755 C C . SER A 1 98 ? 6.633 0.190 -13.181 1.00 86.50 98 SER A C 1
ATOM 757 O O . SER A 1 98 ? 5.520 0.612 -12.856 1.00 86.50 98 SER A O 1
ATOM 759 N N . ASP A 1 99 ? 7.170 -0.903 -12.639 1.00 89.31 99 ASP A N 1
ATOM 760 C CA . ASP A 1 99 ? 6.504 -1.665 -11.582 1.00 89.31 99 ASP A CA 1
ATOM 761 C C . ASP A 1 99 ? 6.464 -0.857 -10.272 1.00 89.31 99 ASP A C 1
ATOM 763 O O . ASP A 1 99 ? 7.451 -0.252 -9.841 1.00 89.31 99 ASP A O 1
ATOM 767 N N . ALA A 1 100 ? 5.303 -0.854 -9.622 1.00 89.50 100 ALA A N 1
ATOM 768 C CA . ALA A 1 100 ? 5.060 -0.142 -8.377 1.00 89.50 100 ALA A CA 1
ATOM 769 C C . ALA A 1 100 ? 4.211 -0.978 -7.419 1.00 89.50 100 ALA A C 1
ATOM 771 O O . ALA A 1 100 ? 3.322 -1.721 -7.831 1.00 89.50 100 ALA A O 1
ATOM 772 N N . LEU A 1 101 ? 4.435 -0.810 -6.119 1.00 91.19 101 LEU A N 1
ATOM 773 C CA . LEU A 1 101 ? 3.430 -1.144 -5.120 1.00 91.19 101 LEU A CA 1
ATOM 774 C C . LEU A 1 101 ? 2.521 0.061 -4.937 1.00 91.19 101 LEU A C 1
ATOM 776 O O . LEU A 1 101 ? 2.985 1.123 -4.516 1.00 91.19 101 LEU A O 1
ATOM 780 N N . LYS A 1 102 ? 1.231 -0.113 -5.218 1.00 90.81 102 LYS A N 1
ATOM 781 C CA . LYS A 1 102 ? 0.215 0.853 -4.814 1.00 90.81 102 LYS A CA 1
ATOM 782 C C . LYS A 1 102 ? -0.299 0.456 -3.443 1.00 90.81 102 LYS A C 1
ATOM 784 O O . LYS A 1 102 ? -0.748 -0.672 -3.256 1.00 90.81 102 LYS A O 1
ATOM 789 N N . THR A 1 103 ? -0.201 1.368 -2.485 1.00 92.06 103 THR A N 1
ATOM 790 C CA . THR A 1 103 ? -0.553 1.119 -1.088 1.00 92.06 103 THR A CA 1
ATOM 791 C C . THR A 1 103 ? -1.527 2.178 -0.605 1.00 92.06 103 THR A C 1
ATOM 793 O O . THR A 1 103 ? -1.217 3.364 -0.644 1.00 92.06 103 THR A O 1
ATOM 796 N N . TYR A 1 104 ? -2.691 1.748 -0.135 1.00 92.38 104 TYR A N 1
ATOM 797 C CA . TYR A 1 104 ? -3.662 2.580 0.561 1.00 92.38 104 TYR A CA 1
ATOM 798 C C . TYR A 1 104 ? -3.541 2.301 2.046 1.00 92.38 104 TYR A C 1
ATOM 800 O O . TYR A 1 104 ? -3.563 1.141 2.457 1.00 92.38 104 TYR A O 1
ATOM 808 N N . ILE A 1 105 ? -3.442 3.357 2.840 1.00 93.00 105 ILE A N 1
ATOM 809 C CA . ILE A 1 105 ? -3.493 3.284 4.293 1.00 93.00 105 ILE A CA 1
ATOM 810 C C . ILE A 1 105 ? -4.709 4.075 4.754 1.00 93.00 105 ILE A C 1
ATOM 812 O O . ILE A 1 105 ? -4.790 5.277 4.503 1.00 93.00 105 ILE A O 1
ATOM 816 N N . PHE A 1 106 ? -5.634 3.388 5.412 1.00 91.81 106 PHE A N 1
ATOM 817 C CA . PHE A 1 106 ? -6.854 3.944 5.985 1.00 91.81 106 PHE A CA 1
ATOM 818 C C . PHE A 1 106 ? -6.641 4.125 7.483 1.00 91.81 106 PHE A C 1
ATOM 820 O O . PHE A 1 106 ? -6.247 3.171 8.157 1.00 91.81 106 PHE A O 1
ATOM 827 N N . ASP A 1 107 ? -6.897 5.319 8.008 1.00 89.06 107 ASP A N 1
ATOM 828 C CA . ASP A 1 107 ? -6.978 5.533 9.451 1.00 89.06 107 ASP A CA 1
ATOM 829 C C . ASP A 1 107 ? -8.433 5.446 9.934 1.00 89.06 107 ASP A C 1
ATOM 831 O O . ASP A 1 107 ? -9.383 5.653 9.174 1.00 89.06 107 ASP A O 1
ATOM 835 N N . LYS A 1 108 ? -8.616 5.178 11.228 1.00 86.75 108 LYS A N 1
ATOM 836 C CA . LYS A 1 108 ? -9.948 5.156 11.851 1.00 86.75 108 LYS A CA 1
ATOM 837 C C . LYS A 1 108 ? -10.717 6.479 11.783 1.00 86.75 108 LYS A C 1
ATOM 839 O O . LYS A 1 108 ? -11.920 6.505 12.016 1.00 86.75 108 LYS A O 1
ATOM 844 N N . ASN A 1 109 ? -10.031 7.588 11.505 1.00 85.06 109 ASN A N 1
ATOM 845 C CA . ASN A 1 109 ? -10.634 8.917 11.408 1.00 85.06 109 ASN A CA 1
ATOM 846 C C . ASN A 1 109 ? -11.182 9.191 9.996 1.00 85.06 109 ASN A C 1
ATOM 848 O O . ASN A 1 109 ? -11.583 10.318 9.700 1.00 85.06 109 ASN A O 1
ATOM 852 N N . GLY A 1 110 ? -11.173 8.188 9.112 1.00 81.00 110 GLY A N 1
ATOM 853 C CA . GLY A 1 110 ? -11.673 8.299 7.747 1.00 81.00 110 GLY A CA 1
ATOM 854 C C . GLY A 1 110 ? -10.693 8.969 6.783 1.00 81.00 110 GLY A C 1
ATOM 855 O O . GLY A 1 110 ? -11.102 9.435 5.718 1.00 81.00 110 GLY A O 1
ATOM 856 N N . GLN A 1 111 ? -9.402 9.043 7.109 1.00 85.88 111 GLN A N 1
ATOM 857 C CA . GLN A 1 111 ? -8.362 9.539 6.207 1.00 85.88 111 GLN A CA 1
ATOM 858 C C . GLN A 1 111 ? -7.737 8.394 5.416 1.00 85.88 111 GLN A C 1
ATOM 860 O O . GLN A 1 111 ? -7.426 7.344 5.976 1.00 85.88 111 GLN A O 1
ATOM 865 N N . THR A 1 112 ? -7.488 8.632 4.127 1.00 88.25 112 THR A N 1
ATOM 866 C CA . THR A 1 112 ? -6.789 7.681 3.262 1.00 88.25 112 THR A CA 1
ATOM 867 C C . THR A 1 112 ? -5.542 8.314 2.682 1.00 88.25 112 THR A C 1
ATOM 869 O O . THR A 1 112 ? -5.566 9.405 2.106 1.00 88.25 112 THR A O 1
ATOM 872 N N . PHE A 1 113 ? -4.448 7.580 2.811 1.00 88.31 113 PHE A N 1
ATOM 873 C CA . PHE A 1 113 ? -3.151 7.924 2.260 1.00 88.31 113 PHE A CA 1
ATOM 874 C C . PHE A 1 113 ? -2.829 6.926 1.158 1.00 88.31 113 PHE A C 1
ATOM 876 O O . PHE A 1 113 ? -2.831 5.720 1.403 1.00 88.31 113 PHE A O 1
ATOM 883 N N . VAL A 1 114 ? -2.574 7.418 -0.050 1.00 88.88 114 VAL A N 1
ATOM 884 C CA . VAL A 1 114 ? -2.220 6.578 -1.196 1.00 88.88 114 VAL A CA 1
ATOM 885 C C . VAL A 1 114 ? -0.753 6.788 -1.506 1.00 88.88 114 VAL A C 1
ATOM 887 O O . VAL A 1 114 ? -0.327 7.923 -1.686 1.00 88.88 114 VAL A O 1
ATOM 890 N N . PHE A 1 115 ? 0.005 5.703 -1.587 1.00 87.94 115 PHE A N 1
ATOM 891 C CA . PHE A 1 115 ? 1.427 5.709 -1.900 1.00 87.94 115 PHE A CA 1
ATOM 892 C C . PHE A 1 115 ? 1.707 4.830 -3.111 1.00 87.94 115 PHE A C 1
ATOM 894 O O . PHE A 1 115 ? 1.203 3.709 -3.201 1.00 87.94 115 PHE A O 1
ATOM 901 N N . TYR A 1 116 ? 2.568 5.314 -3.999 1.00 87.31 116 TYR A N 1
ATOM 902 C CA . TYR A 1 116 ? 3.188 4.506 -5.040 1.00 87.31 116 TYR A CA 1
ATOM 903 C C . TYR A 1 116 ? 4.672 4.355 -4.733 1.00 87.31 116 TYR A C 1
ATOM 905 O O . TYR A 1 116 ? 5.422 5.335 -4.755 1.00 87.31 116 TYR A O 1
ATOM 913 N N . THR A 1 117 ? 5.092 3.122 -4.467 1.00 89.38 117 THR A N 1
ATOM 914 C CA . THR A 1 117 ? 6.493 2.782 -4.219 1.00 89.38 117 THR A CA 1
ATOM 915 C C . THR A 1 117 ? 7.020 1.973 -5.393 1.00 89.38 117 THR A C 1
ATOM 917 O O . THR A 1 117 ? 6.702 0.792 -5.540 1.00 89.38 117 THR A O 1
ATOM 920 N N . LEU A 1 118 ? 7.816 2.616 -6.243 1.00 88.25 118 LEU A N 1
ATOM 921 C CA . LEU A 1 118 ? 8.456 1.960 -7.381 1.00 88.25 118 LEU A CA 1
ATOM 922 C C . LEU A 1 118 ? 9.417 0.879 -6.905 1.00 88.25 118 LEU A C 1
ATOM 924 O O . LEU A 1 118 ? 10.135 1.080 -5.921 1.00 88.25 118 LEU A O 1
ATOM 928 N N . TYR A 1 119 ? 9.465 -0.240 -7.619 1.00 89.06 119 TYR A N 1
ATOM 929 C CA . TYR A 1 119 ? 10.431 -1.291 -7.342 1.00 89.06 119 TYR A CA 1
ATOM 930 C C . TYR A 1 119 ? 10.988 -1.914 -8.614 1.00 89.06 119 TYR A C 1
ATOM 932 O O . TYR A 1 119 ? 10.336 -1.981 -9.648 1.00 89.06 119 TYR A O 1
ATOM 940 N N . GLU A 1 120 ? 12.209 -2.424 -8.505 1.00 88.38 120 GLU A N 1
ATOM 941 C CA . GLU A 1 120 ? 12.840 -3.227 -9.545 1.00 88.38 120 GLU A CA 1
ATOM 942 C C . GLU A 1 120 ? 13.298 -4.559 -8.958 1.00 88.38 120 GLU A C 1
ATOM 944 O O . GLU A 1 120 ? 13.874 -4.608 -7.867 1.00 88.38 120 GLU A O 1
ATOM 949 N N . ILE A 1 121 ? 13.076 -5.645 -9.699 1.00 85.94 121 ILE A N 1
ATOM 950 C CA . ILE A 1 121 ? 13.574 -6.977 -9.349 1.00 85.94 121 ILE A CA 1
ATOM 951 C C . ILE A 1 121 ? 14.756 -7.293 -10.264 1.00 85.94 121 ILE A C 1
ATOM 953 O O . ILE A 1 121 ? 14.582 -7.504 -11.463 1.00 85.94 121 ILE A O 1
ATOM 957 N N . LYS A 1 122 ? 15.969 -7.342 -9.706 1.00 82.38 122 LYS A N 1
ATOM 958 C CA . LYS A 1 122 ? 17.210 -7.617 -10.454 1.00 82.38 122 LYS A CA 1
ATOM 959 C C . LYS A 1 122 ? 17.896 -8.890 -9.961 1.00 82.38 122 LYS A C 1
ATOM 961 O O . LYS A 1 122 ? 17.789 -9.246 -8.792 1.00 82.38 122 LYS A O 1
ATOM 966 N N . GLY A 1 123 ? 18.657 -9.541 -10.843 1.00 71.81 123 GLY A N 1
ATOM 967 C CA . GLY A 1 123 ? 19.501 -10.699 -10.517 1.00 71.81 123 GLY A CA 1
ATOM 968 C C . GLY A 1 123 ? 18.942 -12.041 -11.003 1.00 71.81 123 GLY A C 1
ATOM 969 O O . GLY A 1 123 ? 17.748 -12.312 -10.900 1.00 71.81 123 GLY A O 1
ATOM 970 N N . PHE A 1 124 ? 19.831 -12.885 -11.537 1.00 62.62 124 PHE A N 1
ATOM 971 C CA . PHE A 1 124 ? 19.480 -14.154 -12.195 1.00 62.62 124 PHE A CA 1
ATOM 972 C C . PHE A 1 124 ? 19.408 -15.351 -11.222 1.00 62.62 124 PHE A C 1
ATOM 974 O O . PHE A 1 124 ? 18.598 -16.250 -11.416 1.00 62.62 124 PHE A O 1
ATOM 981 N N . LEU A 1 125 ? 20.214 -15.342 -10.148 1.00 69.25 125 LEU A N 1
ATOM 982 C CA . LEU A 1 125 ? 20.308 -16.423 -9.143 1.00 69.25 125 LEU A CA 1
ATOM 983 C C . LEU A 1 125 ? 19.714 -16.033 -7.779 1.00 69.25 125 LEU A C 1
ATOM 985 O O . LEU A 1 125 ? 18.914 -16.771 -7.214 1.00 69.25 125 LEU A O 1
ATOM 989 N N . LYS A 1 126 ? 20.079 -14.854 -7.256 1.00 66.44 126 LYS A N 1
ATOM 990 C CA . LYS A 1 126 ? 19.466 -14.242 -6.068 1.00 66.44 126 LYS A CA 1
ATOM 991 C C . LYS A 1 126 ? 18.769 -12.965 -6.507 1.00 66.44 126 LYS A C 1
ATOM 993 O O . LYS A 1 126 ? 19.430 -11.961 -6.767 1.00 66.44 126 LYS A O 1
ATOM 998 N N . LYS A 1 127 ? 17.446 -13.034 -6.649 1.00 75.81 127 LYS A N 1
ATOM 999 C CA . LYS A 1 127 ? 16.638 -11.862 -6.983 1.00 75.81 127 LYS A CA 1
ATOM 1000 C C . LYS A 1 127 ? 16.687 -10.890 -5.813 1.00 75.81 127 LYS A C 1
ATOM 1002 O O . LYS A 1 127 ? 16.386 -11.269 -4.685 1.00 75.81 127 LYS A O 1
ATOM 1007 N N . LYS A 1 128 ? 17.079 -9.656 -6.096 1.00 80.19 128 LYS A N 1
ATOM 1008 C CA . LYS A 1 128 ? 17.071 -8.544 -5.156 1.00 80.19 128 LYS A CA 1
ATOM 1009 C C . LYS A 1 128 ? 15.975 -7.580 -5.579 1.00 80.19 128 LYS A C 1
ATOM 1011 O O . LYS A 1 128 ? 15.951 -7.155 -6.736 1.00 80.19 128 LYS A O 1
ATOM 1016 N N . VAL A 1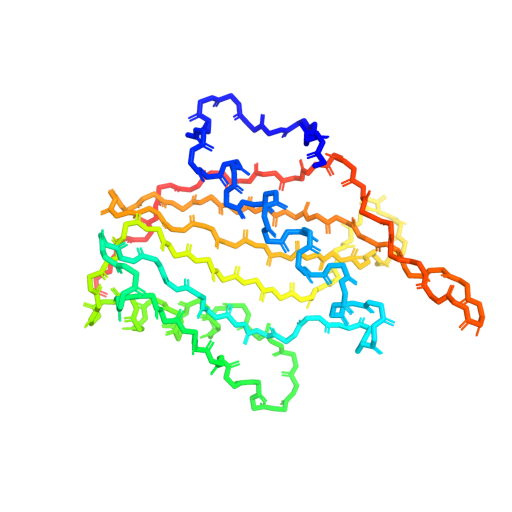 129 ? 15.100 -7.240 -4.643 1.00 82.00 129 VAL A N 1
ATOM 1017 C CA . VAL A 1 129 ? 14.119 -6.171 -4.815 1.00 82.00 129 VAL A CA 1
ATOM 1018 C C . VAL A 1 129 ? 14.789 -4.867 -4.397 1.00 82.00 129 VAL A C 1
ATOM 1020 O O . VAL A 1 129 ? 15.530 -4.810 -3.418 1.00 82.00 129 VAL A O 1
ATOM 1023 N N . THR A 1 130 ? 14.626 -3.824 -5.201 1.00 82.75 130 THR A N 1
ATOM 1024 C CA . THR A 1 130 ? 15.105 -2.481 -4.871 1.00 82.75 130 THR A CA 1
ATOM 1025 C C . THR A 1 130 ? 13.935 -1.528 -4.976 1.00 82.75 130 THR A C 1
ATOM 1027 O O . THR A 1 130 ? 13.484 -1.243 -6.081 1.00 82.75 130 THR A O 1
ATOM 1030 N N . PHE A 1 131 ? 13.448 -1.044 -3.835 1.00 80.19 131 PHE A N 1
ATOM 1031 C CA . PHE A 1 131 ? 12.458 0.026 -3.812 1.00 80.19 131 PHE A CA 1
ATOM 1032 C C . PHE A 1 131 ? 13.130 1.378 -4.048 1.00 80.19 131 PHE A C 1
ATOM 1034 O O . PHE A 1 131 ? 14.193 1.664 -3.484 1.00 80.19 131 PHE A O 1
ATOM 1041 N N . GLN A 1 132 ? 12.498 2.230 -4.850 1.00 78.06 132 GLN A N 1
ATOM 1042 C CA . GLN A 1 132 ? 12.872 3.635 -4.908 1.00 78.06 132 GLN A CA 1
ATOM 1043 C C . GLN A 1 132 ? 12.364 4.342 -3.650 1.00 78.06 132 GLN A C 1
ATOM 1045 O O . GLN A 1 132 ? 11.218 4.174 -3.242 1.00 78.06 132 GLN A O 1
ATOM 1050 N N . LYS A 1 133 ? 13.231 5.153 -3.037 1.00 62.25 133 LYS A N 1
ATOM 1051 C CA . LYS A 1 133 ? 12.910 5.884 -1.802 1.00 62.25 133 LYS A CA 1
ATOM 1052 C C . LYS A 1 133 ? 11.908 7.017 -2.010 1.00 62.25 133 LYS A C 1
ATOM 1054 O O . LYS A 1 133 ? 11.276 7.440 -1.047 1.00 62.25 133 LYS A O 1
ATOM 1059 N N . SER A 1 134 ? 11.815 7.546 -3.231 1.00 55.44 134 SER A N 1
ATOM 1060 C CA . SER A 1 134 ? 10.869 8.603 -3.583 1.00 55.44 134 SER A CA 1
ATOM 1061 C C . SER A 1 134 ? 9.504 7.988 -3.844 1.00 55.44 134 SER A C 1
ATOM 1063 O O . SER A 1 134 ? 9.368 7.157 -4.741 1.00 55.44 134 SER A O 1
ATOM 1065 N N . MET A 1 135 ? 8.500 8.414 -3.086 1.00 63.50 135 MET A N 1
ATOM 1066 C CA . MET A 1 135 ? 7.125 7.968 -3.277 1.00 63.50 135 MET A CA 1
ATOM 1067 C C . MET A 1 135 ? 6.268 9.091 -3.838 1.00 63.50 135 MET A C 1
ATOM 1069 O O . MET A 1 135 ? 6.415 10.250 -3.454 1.00 63.50 135 MET A O 1
ATOM 1073 N N . PHE A 1 136 ? 5.345 8.730 -4.723 1.00 58.00 136 PHE A N 1
ATOM 1074 C CA . PHE A 1 136 ? 4.228 9.605 -5.056 1.00 58.00 136 PHE A CA 1
ATOM 1075 C C . PHE A 1 136 ? 3.147 9.357 -4.020 1.00 58.00 136 PHE A C 1
ATOM 1077 O O . PHE A 1 136 ? 2.745 8.209 -3.817 1.00 58.00 136 PHE A O 1
ATOM 1084 N N . ALA A 1 137 ? 2.726 10.414 -3.339 1.00 56.91 137 ALA A N 1
ATOM 1085 C CA . ALA A 1 137 ? 1.729 10.319 -2.297 1.00 56.91 137 ALA A CA 1
ATOM 1086 C C . ALA A 1 137 ? 0.588 11.289 -2.579 1.00 56.91 137 ALA A C 1
ATOM 1088 O O . ALA A 1 137 ? 0.796 12.498 -2.677 1.00 56.91 137 ALA A O 1
ATOM 1089 N N . GLU A 1 138 ? -0.614 10.746 -2.698 1.00 56.25 138 GLU A N 1
ATOM 1090 C CA . GLU A 1 138 ? -1.839 11.522 -2.824 1.00 56.25 138 GLU A CA 1
ATOM 1091 C C . GLU A 1 138 ? -2.625 11.371 -1.519 1.00 56.25 138 GLU A C 1
ATOM 1093 O O . GLU A 1 138 ? -2.858 10.260 -1.030 1.00 56.25 138 GLU A O 1
ATOM 1098 N N . ARG A 1 139 ? -2.999 12.505 -0.917 1.00 49.81 139 ARG A N 1
ATOM 1099 C CA . ARG A 1 139 ? -3.866 12.537 0.262 1.00 49.81 139 ARG A CA 1
ATOM 1100 C C . ARG A 1 139 ? -5.270 12.878 -0.197 1.00 49.81 139 ARG A C 1
ATOM 1102 O O . ARG A 1 139 ? -5.506 13.974 -0.699 1.00 49.81 139 ARG A O 1
ATOM 1109 N N . PHE A 1 140 ? -6.203 11.974 0.057 1.00 52.97 140 PHE A N 1
ATOM 1110 C CA . PHE A 1 140 ? -7.619 12.234 -0.136 1.00 52.97 140 PHE A CA 1
ATOM 1111 C C . PHE A 1 140 ? -8.302 12.244 1.231 1.00 52.97 140 PHE A C 1
ATOM 1113 O O . PHE A 1 140 ? -8.015 11.419 2.101 1.00 52.97 140 PHE A O 1
ATOM 1120 N N . LYS A 1 141 ? -9.235 13.176 1.435 1.00 43.25 141 LYS A N 1
ATOM 1121 C CA . LYS A 1 141 ? -10.278 12.983 2.446 1.00 43.25 141 LYS A CA 1
ATOM 1122 C C . LYS A 1 141 ? -11.138 11.845 1.894 1.00 43.25 141 LYS A C 1
ATOM 1124 O O . LYS A 1 141 ? -11.639 11.979 0.779 1.00 43.25 141 LYS A O 1
ATOM 1129 N N . THR A 1 142 ? -11.181 10.692 2.554 1.00 52.12 142 THR A N 1
ATOM 1130 C CA . THR A 1 142 ? -11.800 9.516 1.930 1.00 52.12 142 THR A CA 1
ATOM 1131 C C . THR A 1 142 ? -13.294 9.721 1.733 1.00 52.12 142 THR A C 1
ATOM 1133 O O . THR A 1 142 ? -13.944 10.394 2.528 1.00 52.12 142 THR A O 1
ATOM 1136 N N . PHE A 1 143 ? -13.767 9.103 0.650 1.00 46.47 143 PHE A N 1
ATOM 1137 C CA . PHE A 1 143 ? -15.139 8.767 0.288 1.00 46.47 143 PHE A CA 1
ATOM 1138 C C . PHE A 1 143 ? -16.156 8.840 1.430 1.00 46.47 143 PHE A C 1
ATOM 1140 O O . PHE A 1 143 ? -16.060 8.096 2.404 1.00 46.47 143 PHE A O 1
ATOM 1147 N N . ASP A 1 144 ? -17.177 9.662 1.209 1.00 36.16 144 ASP A N 1
ATOM 1148 C CA . ASP A 1 144 ? -18.465 9.569 1.881 1.00 36.16 144 ASP A CA 1
ATOM 1149 C C . ASP A 1 144 ? -19.164 8.293 1.369 1.00 36.16 144 ASP A C 1
ATOM 1151 O O . ASP A 1 144 ? -19.421 8.187 0.161 1.00 36.16 144 ASP A O 1
ATOM 1155 N N . PRO A 1 145 ? -19.392 7.265 2.204 1.00 38.94 145 PRO A N 1
ATOM 1156 C CA . PRO A 1 145 ? -20.188 6.125 1.804 1.00 38.94 145 PRO A CA 1
ATOM 1157 C C . PRO A 1 145 ? -21.657 6.549 1.859 1.00 38.94 145 PRO A C 1
ATOM 1159 O O . PRO A 1 145 ? -22.322 6.328 2.867 1.00 38.94 145 PRO A O 1
ATOM 1162 N N . GLN A 1 146 ? -22.154 7.161 0.783 1.00 34.03 146 GLN A N 1
ATOM 1163 C CA . GLN A 1 146 ? -23.594 7.122 0.524 1.00 34.03 146 GLN A CA 1
ATOM 1164 C C . GLN A 1 146 ? -24.012 5.708 0.113 1.00 34.03 146 GLN A C 1
ATOM 1166 O O . GLN A 1 146 ? -23.234 5.036 -0.612 1.00 34.03 146 GLN A O 1
#

Nearest PDB structures (foldseek):
  2dpg-assembly1_A-2  TM=4.155E-01  e=6.303E-01  Leuconostoc mesenteroides
  1h93-assembly1_A  TM=4.190E-01  e=8.699E-01  Leuconostoc mesenteroides
  1e77-assembly1_A  TM=4.163E-01  e=1.200E+00  Leuconostoc mesenteroides
  1dpg-assembly1_B  TM=4.170E-01  e=1.337E+00  Leuconostoc mesenteroides
  1e7m-assembly1_A  TM=4.084E-01  e=1.488E+00  Leuconostoc mesenteroides

Solvent-accessible surface area (backbone atoms only — not comparable to full-atom values): 8384 Å² total; per-residue (Å²): 118,85,73,38,66,71,61,87,90,63,55,69,68,58,54,54,49,50,42,54,46,52,63,56,47,42,61,43,34,43,72,67,73,48,47,69,48,33,38,37,38,36,27,96,46,81,88,51,45,46,79,43,76,53,79,76,78,79,68,82,81,49,62,68,60,52,48,51,54,50,52,56,56,54,73,80,49,79,46,54,39,34,39,39,40,27,55,46,70,45,75,53,94,93,49,73,73,39,45,22,39,44,33,40,38,36,40,65,86,52,40,34,40,37,37,37,38,36,45,46,82,45,65,94,85,66,52,42,61,45,70,50,52,62,37,54,65,52,79,44,84,47,82,81,88,123

Secondary structure (DSSP, 8-state):
---BSPPTT--HHHHHHHHHHHHHHHHHHHHHSSPPPEEEEE-SSGGG-EEEE----SSS--HHHHHHHHHHHHHTS--SEEEEEEEEEEE-TTSPEEEEEEEEEEETTSEEEEEEEEEEEE-SSS-EEEE-SB-EEEEEE-----

Foldseek 3Di:
DQAPADDPPDDPVVVVVVVVVVVVVQVVCQPVVWDAKKKWFAAPDPVLTDIDRPDDPDDDPPVVSSVVVNVVVVVVGHGQKMKIWIWDWDDDPPDDTFIWIWMWMAGPVQWIKTKTWTWDFDDDPRTGIDTDSYIDIDTDSDDDPD